Protein AF-A0A9N8W0Q8-F1 (afdb_monomer)

Solvent-accessible surface area (backbone atoms only — not comparable to full-atom values): 7657 Å² total; per-residue (Å²): 133,85,81,78,7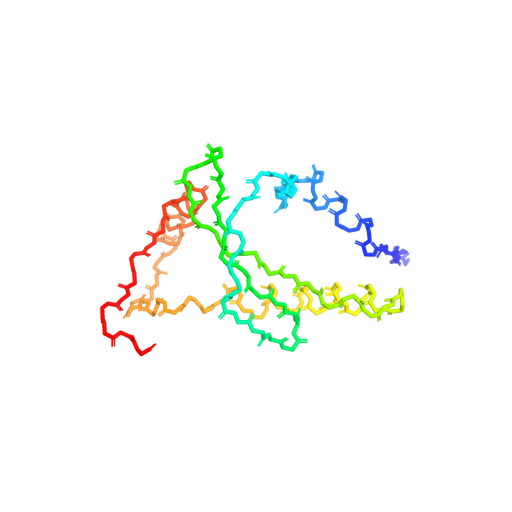3,80,71,47,69,64,56,50,51,52,49,34,39,77,69,63,77,39,88,85,71,69,71,85,56,47,42,76,76,38,83,73,48,78,51,100,65,26,40,32,23,39,25,37,30,65,94,76,76,41,80,45,78,49,72,44,68,72,88,77,60,85,85,35,54,62,52,53,48,54,49,47,51,45,47,58,72,70,51,74,80,64,65,94,65,75,69,96,58,89,73,54,73,72,54,51,54,53,50,52,54,36,46,76,72,69,49,73,83,75,80,63,85,90,65,133

Nearest PDB structures (foldseek):
  4zy6-assembly2_B  TM=6.624E-01  e=2.759E-02  Homo sapiens
  7xbr-assembly2_C  TM=6.955E-01  e=1.111E-01  Arabidopsis thaliana
  5dey-assembly2_B  TM=6.340E-01  e=5.537E-02  Homo sapiens
  5yt3-assembly1_A  TM=5.065E-01  e=1.343E-01  Homo sapiens
  3zlx-assembly1_A  TM=5.252E-01  e=1.731E-01  Homo sapiens

Secondary structure (DSSP, 8-state):
--------HHHHHHHHHHTTSS----GGGEEEEEEEEEETTEEEEEEEEGGGTEEEEEEPPP---TTSHHHHHHHHHHHHHHHTT--S---SSPPPHHHHHHHHHHHHTT--PPPPTT--

InterPro domains:
  IPR011009 Protein kinase-like domain superfamily [SSF56112] (20-82)

pLDDT: mean 70.77, std 17.09, range [38.38, 95.75]

Organism: NCBI:txid94023

Radius of gyration: 17.58 Å; Cα contacts (8 Å, |Δi|>4): 86; chains: 1; bounding box: 54×45×34 Å

Structure (mmCIF, N/CA/C/O backbone):
data_AF-A0A9N8W0Q8-F1
#
_entry.id   AF-A0A9N8W0Q8-F1
#
loop_
_atom_site.group_PDB
_atom_site.id
_atom_site.type_symbol
_atom_site.label_atom_id
_atom_site.label_alt_id
_atom_site.label_comp_id
_atom_site.label_asym_id
_atom_site.label_entity_id
_atom_site.label_seq_id
_atom_site.pdbx_PDB_ins_code
_atom_site.Cartn_x
_atom_site.Cartn_y
_atom_site.Cartn_z
_atom_site.occupancy
_atom_site.B_iso_or_equiv
_atom_site.auth_seq_id
_atom_site.auth_comp_id
_atom_site.auth_asym_id
_atom_site.auth_atom_id
_atom_site.pdbx_PDB_model_num
ATOM 1 N N . MET A 1 1 ? 33.067 11.221 -17.110 1.00 38.38 1 MET A N 1
ATOM 2 C CA . MET A 1 1 ? 31.719 10.627 -17.230 1.00 38.38 1 MET A CA 1
ATOM 3 C C . MET A 1 1 ? 31.250 10.360 -15.813 1.00 38.38 1 MET A C 1
ATOM 5 O O . MET A 1 1 ? 32.012 9.701 -15.119 1.00 38.38 1 MET A O 1
ATOM 9 N N . PRO A 1 2 ? 30.130 10.914 -15.320 1.00 53.41 2 PRO A N 1
ATOM 10 C CA . PRO A 1 2 ? 29.635 10.492 -14.021 1.00 53.41 2 PRO A CA 1
ATOM 11 C C . PRO A 1 2 ? 29.024 9.099 -14.178 1.00 53.41 2 PRO A C 1
ATOM 13 O O . PRO A 1 2 ? 28.199 8.862 -15.062 1.00 53.41 2 PRO A O 1
ATOM 16 N N . GLU A 1 3 ? 29.495 8.173 -13.354 1.00 41.62 3 GLU A N 1
ATOM 17 C CA . GLU A 1 3 ? 28.935 6.838 -13.225 1.00 41.62 3 GLU A CA 1
ATOM 18 C C . GLU A 1 3 ? 27.487 6.988 -12.763 1.00 41.62 3 GLU A C 1
ATOM 20 O O . GLU A 1 3 ? 27.211 7.471 -11.667 1.00 41.62 3 GLU A O 1
ATOM 25 N N . THR A 1 4 ? 26.539 6.659 -13.639 1.00 50.88 4 THR A N 1
ATOM 26 C CA . THR A 1 4 ? 25.132 6.590 -13.249 1.00 50.88 4 THR A CA 1
ATOM 27 C C . THR A 1 4 ? 24.976 5.288 -12.490 1.00 50.88 4 THR A C 1
ATOM 29 O O . THR A 1 4 ? 24.752 4.232 -13.082 1.00 50.88 4 THR A O 1
ATOM 32 N N . THR A 1 5 ? 25.203 5.349 -11.182 1.00 51.09 5 THR A N 1
ATOM 33 C CA . THR A 1 5 ? 24.939 4.251 -10.263 1.00 51.09 5 THR A CA 1
ATOM 34 C C . THR A 1 5 ? 23.498 3.819 -10.501 1.00 51.09 5 THR A C 1
ATOM 36 O O . THR A 1 5 ? 22.570 4.606 -10.329 1.00 51.09 5 THR A O 1
ATOM 39 N N . MET A 1 6 ? 23.311 2.589 -10.972 1.00 52.56 6 MET A N 1
ATOM 40 C CA . MET A 1 6 ? 22.007 1.941 -11.030 1.00 52.56 6 MET A CA 1
ATOM 41 C C . MET A 1 6 ? 21.540 1.759 -9.585 1.00 52.56 6 MET A C 1
ATOM 43 O O . MET A 1 6 ? 21.794 0.723 -8.977 1.00 52.56 6 MET A O 1
ATOM 47 N N . ILE A 1 7 ? 20.946 2.800 -9.002 1.00 64.00 7 ILE A N 1
ATOM 48 C CA . ILE A 1 7 ? 20.345 2.735 -7.673 1.00 64.00 7 ILE A CA 1
ATOM 49 C C . ILE A 1 7 ? 19.227 1.701 -7.792 1.00 64.00 7 ILE A C 1
ATOM 51 O O . ILE A 1 7 ? 18.299 1.866 -8.587 1.00 64.00 7 ILE A O 1
ATOM 55 N N . SER A 1 8 ? 19.364 0.581 -7.084 1.00 72.62 8 SER A N 1
ATOM 56 C CA . SER A 1 8 ? 18.304 -0.419 -7.034 1.00 72.62 8 SER A CA 1
ATOM 57 C C . SER A 1 8 ? 17.056 0.212 -6.417 1.00 72.62 8 SER A C 1
ATOM 59 O O . SER A 1 8 ? 17.148 1.123 -5.594 1.00 72.62 8 SER A O 1
ATOM 61 N N . ALA A 1 9 ? 15.883 -0.280 -6.809 1.00 70.00 9 ALA A N 1
ATOM 62 C CA . ALA A 1 9 ? 14.599 0.180 -6.288 1.00 70.00 9 ALA A CA 1
ATOM 63 C C . ALA A 1 9 ? 14.582 0.265 -4.749 1.00 70.00 9 ALA A C 1
ATOM 65 O O . ALA A 1 9 ? 14.150 1.264 -4.177 1.00 70.00 9 ALA A O 1
ATOM 66 N N . SER A 1 10 ? 15.145 -0.756 -4.099 1.00 72.69 10 SER A N 1
ATOM 67 C CA . SER A 1 10 ? 15.297 -0.842 -2.648 1.00 72.69 10 SER A CA 1
ATOM 68 C C . SER A 1 10 ? 16.179 0.272 -2.084 1.00 72.69 10 SER A C 1
ATOM 70 O O . SER A 1 10 ? 15.772 0.933 -1.140 1.00 72.69 10 SER A O 1
ATOM 72 N N . HIS A 1 11 ? 17.330 0.557 -2.703 1.00 80.94 11 HIS A N 1
ATOM 73 C CA . HIS A 1 11 ? 18.237 1.612 -2.240 1.00 80.94 11 HIS A CA 1
ATOM 74 C C . HIS A 1 11 ? 17.596 3.000 -2.374 1.00 80.94 11 HIS A C 1
ATOM 76 O O . HIS A 1 11 ? 17.755 3.848 -1.501 1.00 80.94 11 HIS A O 1
ATOM 82 N N . TRP A 1 12 ? 16.845 3.248 -3.453 1.00 82.81 12 TRP A N 1
ATOM 83 C CA . TRP A 1 12 ? 16.113 4.509 -3.596 1.00 82.81 12 TRP A CA 1
ATOM 84 C C . TRP A 1 12 ? 15.054 4.667 -2.501 1.00 82.81 12 TRP A C 1
ATOM 86 O O . TRP A 1 12 ? 14.947 5.745 -1.920 1.00 82.81 12 TRP A O 1
ATOM 96 N N . LEU A 1 13 ? 14.299 3.602 -2.207 1.00 80.88 13 LEU A N 1
ATOM 97 C CA . LEU A 1 13 ? 13.256 3.623 -1.184 1.00 80.88 13 LEU A CA 1
ATOM 98 C C . LEU A 1 13 ? 13.845 3.813 0.220 1.00 80.88 13 LEU A C 1
ATOM 100 O O . LEU A 1 13 ? 13.357 4.658 0.963 1.00 80.88 13 LEU A O 1
ATOM 104 N N . GLU A 1 14 ? 14.910 3.080 0.551 1.00 85.44 14 GLU A N 1
ATOM 105 C CA . GLU A 1 14 ? 15.674 3.242 1.795 1.00 85.44 14 GLU A CA 1
ATOM 106 C C . GLU A 1 14 ? 16.158 4.684 1.942 1.00 85.44 14 GLU A C 1
ATOM 108 O O . GLU A 1 14 ? 15.857 5.335 2.936 1.00 85.44 14 GLU A O 1
ATOM 113 N N . ASN A 1 15 ? 16.791 5.239 0.905 1.00 87.25 15 ASN A N 1
ATOM 114 C CA . ASN A 1 15 ? 17.243 6.625 0.931 1.00 87.25 15 ASN A CA 1
ATOM 115 C C . ASN A 1 15 ? 16.074 7.620 1.052 1.00 87.25 15 ASN A C 1
ATOM 117 O O . ASN A 1 15 ? 16.202 8.632 1.727 1.00 87.25 15 ASN A O 1
ATOM 121 N N . ALA A 1 16 ? 14.926 7.369 0.422 1.00 85.25 16 ALA A N 1
ATOM 122 C CA . ALA A 1 16 ? 13.757 8.238 0.555 1.00 85.25 16 ALA A CA 1
ATOM 123 C C . ALA A 1 16 ? 13.163 8.217 1.976 1.00 85.25 16 ALA A C 1
ATOM 125 O O . ALA A 1 16 ? 12.646 9.241 2.427 1.00 85.25 16 ALA A O 1
ATOM 126 N N . ILE A 1 17 ? 13.250 7.083 2.676 1.00 87.44 17 ILE A N 1
ATOM 127 C CA . ILE A 1 17 ? 12.868 6.960 4.089 1.00 87.44 17 ILE A CA 1
ATOM 128 C C . ILE A 1 17 ? 13.906 7.657 4.979 1.00 87.44 17 ILE A C 1
ATOM 130 O O . ILE A 1 17 ? 13.528 8.477 5.812 1.00 87.44 17 ILE A O 1
ATOM 134 N N . ASP A 1 18 ? 15.198 7.400 4.763 1.00 91.69 18 ASP A N 1
ATOM 135 C CA . ASP A 1 18 ? 16.302 7.985 5.539 1.00 91.69 18 ASP A CA 1
ATOM 136 C C . ASP A 1 18 ? 16.373 9.511 5.410 1.00 91.69 18 ASP A C 1
ATOM 138 O O . ASP A 1 18 ? 16.717 10.207 6.362 1.00 91.69 18 ASP A O 1
ATOM 142 N N . GLN A 1 19 ? 16.039 10.046 4.233 1.00 92.00 19 GLN A N 1
ATOM 143 C CA . GLN A 1 19 ? 15.946 11.488 3.987 1.00 92.00 19 GLN A CA 1
ATOM 144 C C . GLN A 1 19 ? 14.590 12.086 4.411 1.00 92.00 19 GLN A C 1
ATOM 146 O O . GLN A 1 19 ? 14.316 13.245 4.105 1.00 92.00 19 GLN A O 1
ATOM 151 N N . GLU A 1 20 ? 13.729 11.307 5.077 1.00 87.81 20 GLU A N 1
ATOM 152 C CA . GLU A 1 20 ? 12.406 11.712 5.577 1.00 87.81 20 GLU A CA 1
ATOM 153 C C . GLU A 1 20 ? 11.433 12.214 4.490 1.00 87.81 20 GLU A C 1
ATOM 155 O O . GLU A 1 20 ? 10.415 12.848 4.779 1.00 87.81 20 GLU A O 1
ATOM 160 N N . TYR A 1 21 ? 11.695 11.899 3.218 1.00 85.88 21 TYR A N 1
ATOM 161 C CA . TYR A 1 21 ? 10.759 12.177 2.125 1.00 85.88 21 TYR A CA 1
ATOM 162 C C . TYR A 1 21 ? 9.544 11.245 2.169 1.00 85.88 21 TYR A C 1
ATOM 164 O O . TYR A 1 21 ? 8.456 11.621 1.725 1.00 85.88 21 TYR A O 1
ATOM 172 N N . LEU A 1 22 ? 9.716 10.035 2.710 1.00 84.12 22 LEU A N 1
ATOM 173 C CA . LEU A 1 22 ? 8.654 9.060 2.934 1.00 84.12 22 LEU A CA 1
ATOM 174 C C . LEU A 1 22 ? 8.621 8.638 4.400 1.00 84.12 22 LEU A C 1
ATOM 176 O O . LEU A 1 22 ? 9.594 8.126 4.944 1.00 84.12 22 LEU A O 1
ATOM 180 N N . ASN A 1 23 ? 7.456 8.790 5.027 1.00 88.12 23 ASN A N 1
ATOM 181 C CA . ASN A 1 23 ? 7.242 8.287 6.376 1.00 88.12 23 ASN A CA 1
ATOM 182 C C . ASN A 1 23 ? 6.956 6.785 6.334 1.00 88.12 23 ASN A C 1
ATOM 184 O O . ASN A 1 23 ? 5.961 6.353 5.746 1.00 88.12 23 ASN A O 1
ATOM 188 N N . PHE A 1 24 ? 7.795 6.002 7.006 1.00 86.88 24 PHE A N 1
ATOM 189 C CA . PHE A 1 24 ? 7.552 4.580 7.204 1.00 86.88 24 PHE A CA 1
ATOM 190 C C . PHE A 1 24 ? 6.650 4.342 8.422 1.00 86.88 24 PHE A C 1
ATOM 192 O O . PHE A 1 24 ? 6.876 4.863 9.520 1.00 86.88 24 PHE A O 1
ATOM 199 N N . HIS A 1 25 ? 5.612 3.531 8.233 1.00 89.06 25 HIS A N 1
ATOM 200 C CA . HIS A 1 25 ? 4.697 3.123 9.289 1.00 89.06 25 HIS A CA 1
ATOM 201 C C . HIS A 1 25 ? 4.454 1.622 9.206 1.00 89.06 25 HIS A C 1
ATOM 203 O O . HIS A 1 25 ? 4.050 1.115 8.162 1.00 89.06 25 HIS A O 1
ATOM 209 N N . ASP A 1 26 ? 4.666 0.937 10.328 1.00 90.25 26 ASP A N 1
ATOM 210 C CA . ASP A 1 26 ? 4.349 -0.479 10.467 1.00 90.25 26 ASP A CA 1
ATOM 211 C C . ASP A 1 26 ? 2.872 -0.742 10.160 1.00 90.25 26 ASP A C 1
ATOM 213 O O . ASP A 1 26 ? 1.982 0.022 10.547 1.00 90.25 26 ASP A O 1
ATOM 217 N N . PHE A 1 27 ? 2.617 -1.833 9.441 1.00 90.06 27 PHE A N 1
ATOM 218 C CA . PHE A 1 27 ? 1.279 -2.168 8.962 1.00 90.06 27 PHE A CA 1
ATOM 219 C C . PHE A 1 27 ? 0.302 -2.528 10.096 1.00 90.06 27 PHE A C 1
ATOM 221 O O . PHE A 1 27 ? -0.906 -2.359 9.956 1.00 90.06 27 PHE A O 1
ATOM 228 N N . ASP A 1 28 ? 0.814 -2.983 11.239 1.00 91.31 28 ASP A N 1
ATOM 229 C CA . ASP A 1 28 ? 0.035 -3.300 12.443 1.00 91.31 28 ASP A CA 1
ATOM 230 C C . ASP A 1 28 ? -0.635 -2.068 13.086 1.00 91.31 28 ASP A C 1
ATOM 232 O O . ASP A 1 28 ? -1.593 -2.207 13.848 1.00 91.31 28 ASP A O 1
ATOM 236 N N . LYS A 1 29 ? -0.208 -0.853 12.716 1.00 91.88 29 LYS A N 1
ATOM 237 C CA . LYS A 1 29 ? -0.839 0.428 13.090 1.00 91.88 29 LYS A CA 1
ATOM 238 C C . LYS A 1 29 ? -2.129 0.713 12.322 1.00 91.88 29 LYS A C 1
ATOM 240 O O . LYS A 1 29 ? -2.662 1.821 12.411 1.00 91.88 29 LYS A O 1
ATOM 245 N N . PHE A 1 30 ? -2.616 -0.243 11.537 1.00 94.00 30 PHE A N 1
ATOM 246 C CA . PHE A 1 30 ? -3.860 -0.126 10.798 1.00 94.00 30 PHE A CA 1
ATOM 247 C C . PHE A 1 30 ? -4.795 -1.290 11.134 1.00 94.00 30 PHE A C 1
ATOM 249 O O . PHE A 1 30 ? -4.383 -2.444 11.196 1.00 94.00 30 PHE A O 1
ATOM 256 N N . SER A 1 31 ? -6.072 -0.991 11.362 1.00 94.44 31 SER A N 1
ATOM 257 C CA . SER A 1 31 ? -7.119 -1.993 11.610 1.00 94.44 31 SER A CA 1
ATOM 258 C C . SER A 1 31 ? -8.347 -1.719 10.764 1.00 94.44 31 SER A C 1
ATOM 260 O O . SER A 1 31 ? -8.417 -0.727 10.038 1.00 94.44 31 SER A O 1
ATOM 262 N N . ASP A 1 32 ? -9.327 -2.612 10.873 1.00 95.00 32 ASP A N 1
ATOM 263 C CA . ASP A 1 32 ? -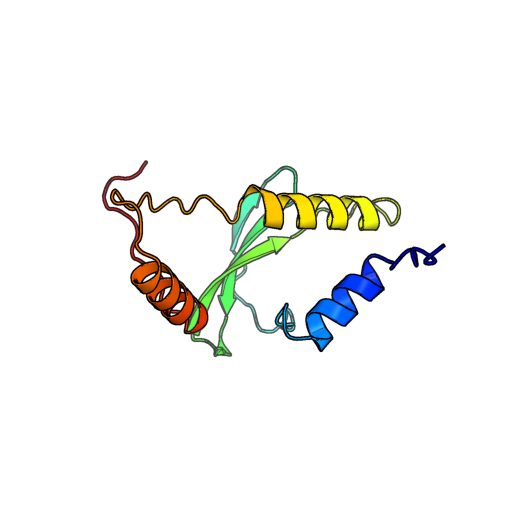10.614 -2.511 10.191 1.00 95.00 32 ASP A CA 1
ATOM 264 C C . ASP A 1 32 ? -10.446 -2.309 8.685 1.00 95.00 32 ASP A C 1
ATOM 266 O O . ASP A 1 32 ? -11.044 -1.409 8.092 1.00 95.00 32 ASP A O 1
ATOM 270 N N . LEU A 1 33 ? -9.588 -3.137 8.080 1.00 94.50 33 LEU A N 1
ATOM 271 C CA . LEU A 1 33 ? -9.363 -3.127 6.644 1.00 94.50 33 LEU A CA 1
ATOM 272 C C . LEU A 1 33 ? -10.642 -3.560 5.928 1.00 94.50 33 LEU A C 1
ATOM 274 O O . LEU A 1 33 ? -11.033 -4.726 5.964 1.00 94.50 33 LEU A O 1
ATOM 278 N N . VAL A 1 34 ? -11.277 -2.609 5.253 1.00 95.31 34 VAL A N 1
ATOM 279 C CA . VAL A 1 34 ? -12.466 -2.827 4.430 1.00 95.31 34 VAL A CA 1
ATOM 280 C C . VAL A 1 34 ? -12.091 -2.562 2.975 1.00 95.31 34 VAL A C 1
ATOM 282 O O . VAL A 1 34 ? -11.641 -1.454 2.682 1.00 95.31 34 VAL A O 1
ATOM 285 N N . PRO A 1 35 ? -12.254 -3.521 2.048 1.00 92.56 35 PRO A N 1
ATOM 286 C CA . PRO A 1 35 ? -11.986 -3.280 0.634 1.00 92.56 35 PRO A CA 1
ATOM 287 C C . PRO A 1 35 ? -12.931 -2.199 0.090 1.00 92.56 35 PRO A C 1
ATOM 289 O O . PRO A 1 35 ? -14.132 -2.220 0.349 1.00 92.56 35 PRO A O 1
ATOM 292 N N . VAL A 1 36 ? -12.373 -1.245 -0.651 1.00 93.31 36 VAL A N 1
ATOM 293 C CA . VAL A 1 36 ? -13.093 -0.102 -1.244 1.00 93.31 36 VAL A CA 1
ATOM 294 C C . VAL A 1 36 ? -13.114 -0.201 -2.763 1.00 93.31 36 VAL A C 1
ATOM 296 O O . VAL A 1 36 ? -14.078 0.222 -3.394 1.00 93.31 36 VAL A O 1
ATOM 299 N N . GLY A 1 37 ? -12.070 -0.770 -3.362 1.00 87.56 37 GLY A N 1
ATOM 300 C CA . GLY A 1 37 ? -12.022 -0.968 -4.801 1.00 87.56 37 GLY A CA 1
ATOM 301 C C . GLY A 1 37 ? -10.784 -1.723 -5.247 1.00 87.56 37 GLY A C 1
ATOM 302 O O . GLY A 1 37 ? -9.760 -1.724 -4.566 1.00 87.56 37 GLY A O 1
ATOM 303 N N . ASP A 1 38 ? -10.894 -2.325 -6.422 1.00 85.56 38 ASP A N 1
ATOM 304 C CA . ASP A 1 38 ? -9.812 -3.035 -7.084 1.00 85.56 38 ASP A CA 1
ATOM 305 C C . ASP A 1 38 ? -9.411 -2.254 -8.337 1.00 85.56 38 ASP A C 1
ATOM 307 O O . ASP A 1 38 ? -10.253 -1.902 -9.167 1.00 85.56 38 ASP A O 1
ATOM 311 N N . GLY A 1 39 ? -8.124 -1.943 -8.459 1.00 74.94 39 GLY A N 1
ATOM 312 C CA . GLY A 1 39 ? -7.553 -1.280 -9.621 1.00 74.94 39 GLY A CA 1
ATOM 313 C C . GLY A 1 39 ? -6.542 -2.167 -10.351 1.00 74.94 39 GLY A C 1
ATOM 314 O O . GLY A 1 39 ? -6.103 -3.185 -9.816 1.00 74.94 39 GLY A O 1
ATOM 315 N N . PRO A 1 40 ? -6.089 -1.743 -11.545 1.00 71.94 40 PRO A N 1
ATOM 316 C CA . PRO A 1 40 ? -5.023 -2.431 -12.283 1.00 71.94 40 PRO A CA 1
ATOM 317 C C . PRO A 1 40 ? -3.724 -2.553 -11.476 1.00 71.94 40 PRO A C 1
ATOM 319 O O . PRO A 1 40 ? -2.931 -3.457 -11.701 1.00 71.94 40 PRO A O 1
ATOM 322 N N . LEU A 1 41 ? -3.535 -1.628 -10.531 1.00 72.12 41 LEU A N 1
ATOM 323 C CA . LEU A 1 41 ? -2.360 -1.498 -9.675 1.00 72.12 41 LEU A CA 1
ATOM 324 C C . LEU A 1 41 ? -2.521 -2.140 -8.299 1.00 72.12 41 LEU A C 1
ATOM 326 O O . LEU A 1 41 ? -1.683 -1.938 -7.429 1.00 72.12 41 LEU A O 1
ATOM 330 N N . GLY A 1 42 ? -3.603 -2.886 -8.102 1.00 82.19 42 GLY A N 1
ATOM 331 C CA . GLY A 1 42 ? -3.927 -3.553 -6.853 1.00 82.19 42 GLY A CA 1
ATOM 332 C C . GLY A 1 42 ? -5.089 -2.927 -6.108 1.00 82.19 42 GLY A C 1
ATOM 333 O O . GLY A 1 42 ? -5.903 -2.189 -6.671 1.00 82.19 42 GLY A O 1
ATOM 334 N N . LYS A 1 43 ? -5.233 -3.333 -4.851 1.00 88.06 43 LYS A N 1
ATOM 335 C CA . LYS A 1 43 ? -6.472 -3.183 -4.091 1.00 88.06 43 LYS A CA 1
ATOM 336 C C . LYS A 1 43 ? -6.385 -1.988 -3.166 1.00 88.06 43 LYS A C 1
ATOM 338 O O . LYS A 1 43 ? -5.336 -1.715 -2.595 1.00 88.06 43 LYS A O 1
ATOM 343 N N . VAL A 1 44 ? -7.492 -1.286 -2.988 1.00 90.50 44 VAL A N 1
ATOM 344 C CA . VAL A 1 44 ? -7.601 -0.174 -2.047 1.00 90.50 44 VAL A CA 1
ATOM 345 C C . VAL A 1 44 ? -8.490 -0.599 -0.892 1.00 90.50 44 VAL A C 1
ATOM 347 O O . VAL A 1 44 ? -9.621 -1.039 -1.095 1.00 90.50 44 VAL A O 1
ATOM 350 N N . TYR A 1 45 ? -7.990 -0.420 0.323 1.00 93.69 45 TYR A N 1
ATOM 351 C CA . TYR A 1 45 ? -8.686 -0.690 1.570 1.00 93.69 45 TYR A CA 1
ATOM 352 C C . TYR A 1 45 ? -8.868 0.606 2.348 1.00 93.69 45 TYR A C 1
ATOM 354 O O . TYR A 1 45 ? -7.946 1.405 2.473 1.00 93.69 45 TYR A O 1
ATOM 362 N N . ARG A 1 46 ? -10.040 0.807 2.932 1.00 94.75 46 ARG A N 1
ATOM 363 C CA . ARG A 1 46 ? -10.237 1.758 4.022 1.00 94.75 46 ARG A CA 1
ATOM 364 C C . ARG A 1 46 ? -9.706 1.107 5.293 1.00 94.75 46 ARG A C 1
ATOM 366 O O . ARG A 1 46 ? -10.068 -0.031 5.560 1.00 94.75 46 ARG A O 1
ATOM 373 N N . ALA A 1 47 ? -8.924 1.827 6.085 1.00 95.75 47 ALA A N 1
ATOM 374 C CA . ALA A 1 47 ? -8.442 1.356 7.379 1.00 95.75 47 ALA A CA 1
ATOM 375 C C . ALA A 1 47 ? -8.520 2.460 8.438 1.00 95.75 47 ALA A C 1
ATOM 377 O O . ALA A 1 47 ? -8.505 3.651 8.117 1.00 95.75 47 ALA A O 1
ATOM 378 N N . GLN A 1 48 ? -8.599 2.067 9.704 1.00 95.31 48 GLN A N 1
ATOM 379 C CA . GLN A 1 48 ? -8.404 2.967 10.835 1.00 95.31 48 GLN A CA 1
ATOM 380 C C . 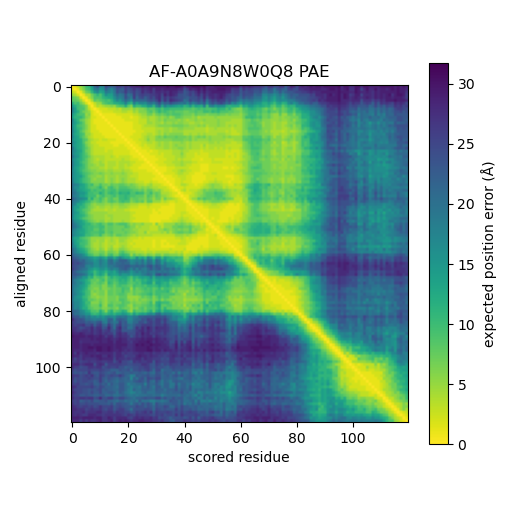GLN A 1 48 ? -6.928 3.007 11.214 1.00 95.31 48 GLN A C 1
ATOM 382 O O . GLN A 1 48 ? -6.329 1.964 11.458 1.00 95.31 48 GLN A O 1
ATOM 387 N N . TRP A 1 49 ? -6.359 4.205 11.307 1.00 93.69 49 TRP A N 1
ATOM 388 C CA . TRP A 1 49 ? -5.043 4.440 11.887 1.00 93.69 49 TRP A CA 1
ATOM 389 C C . TRP A 1 49 ? -5.213 4.836 13.352 1.00 93.69 49 TRP A C 1
ATOM 391 O O . TRP A 1 49 ? -5.491 5.997 13.666 1.00 93.69 49 TRP A O 1
ATOM 401 N N . GLN A 1 50 ? -5.085 3.870 14.262 1.00 83.69 50 GLN A N 1
ATOM 402 C CA . GLN A 1 50 ? -5.602 4.023 15.629 1.00 83.69 50 GLN A CA 1
ATOM 403 C C . GLN A 1 50 ? -4.832 5.079 16.419 1.00 83.69 50 GLN A C 1
ATOM 405 O O . GLN A 1 50 ? -5.441 5.888 17.110 1.00 83.69 50 GLN A O 1
ATOM 410 N N . ILE A 1 51 ? -3.504 5.128 16.260 1.00 82.94 51 ILE A N 1
ATOM 411 C CA . ILE A 1 51 ? -2.648 6.099 16.964 1.00 82.94 51 ILE A CA 1
ATOM 412 C C . ILE A 1 51 ? -3.008 7.540 16.584 1.00 82.94 51 ILE A C 1
ATOM 414 O O . ILE A 1 51 ? -2.931 8.439 17.416 1.00 82.94 51 ILE A O 1
ATOM 418 N N . ARG A 1 52 ? -3.409 7.768 15.330 1.00 81.81 52 ARG A N 1
ATOM 419 C CA . ARG A 1 52 ? -3.762 9.102 14.834 1.00 81.81 52 ARG A CA 1
ATOM 420 C C . ARG A 1 52 ? -5.264 9.385 14.844 1.00 81.81 52 ARG A C 1
ATOM 422 O O . ARG A 1 52 ? -5.663 10.477 14.454 1.00 81.81 52 ARG A O 1
ATOM 429 N N . GLY A 1 53 ? -6.087 8.421 15.262 1.00 87.38 53 GLY A N 1
ATOM 430 C CA . GLY A 1 53 ? -7.544 8.557 15.309 1.00 87.38 53 GLY A CA 1
ATOM 431 C C . GLY A 1 53 ? -8.176 8.914 13.961 1.00 87.38 53 GLY A C 1
ATOM 432 O O . GLY A 1 53 ? -9.197 9.595 13.932 1.00 87.38 53 GLY A O 1
ATOM 433 N N . MET A 1 54 ? -7.566 8.504 12.844 1.00 88.44 54 MET A N 1
ATOM 434 C CA . MET A 1 54 ? -8.007 8.895 11.501 1.00 88.44 54 MET A CA 1
ATOM 435 C C . MET A 1 54 ? -8.262 7.694 10.599 1.00 88.44 54 MET A C 1
ATOM 437 O O . MET A 1 54 ? -7.694 6.619 10.775 1.00 88.44 54 MET A O 1
ATOM 441 N N . VAL A 1 55 ? -9.117 7.901 9.601 1.00 91.94 55 VAL A N 1
ATOM 442 C CA . VAL A 1 55 ? -9.399 6.914 8.559 1.00 91.94 55 VAL A CA 1
ATOM 443 C C . VAL A 1 55 ? -8.494 7.184 7.365 1.00 91.94 55 VAL A C 1
ATOM 445 O O . VAL A 1 55 ? -8.424 8.311 6.876 1.00 91.94 55 VAL A O 1
ATOM 448 N N . VAL A 1 56 ? -7.828 6.142 6.881 1.00 92.81 56 VAL A N 1
ATOM 449 C CA . VAL A 1 56 ? -6.893 6.200 5.754 1.00 92.81 56 VAL A CA 1
ATOM 450 C C . VAL A 1 56 ? -7.310 5.240 4.644 1.00 92.81 56 VAL A C 1
ATOM 452 O O . VAL A 1 56 ? -8.082 4.305 4.866 1.00 92.81 56 VAL A O 1
ATOM 455 N N . ALA A 1 57 ? -6.788 5.475 3.441 1.00 93.75 57 ALA A N 1
ATOM 456 C CA . ALA A 1 57 ? -6.864 4.536 2.330 1.00 93.75 57 ALA A CA 1
ATOM 457 C C . ALA A 1 57 ? -5.499 3.853 2.161 1.00 93.75 57 ALA A C 1
ATOM 459 O O . ALA A 1 57 ? -4.505 4.522 1.889 1.00 93.75 57 ALA A O 1
ATOM 460 N N . LEU A 1 58 ? -5.455 2.533 2.327 1.00 91.56 58 LEU A N 1
ATOM 461 C CA . LEU A 1 58 ? -4.289 1.691 2.089 1.00 91.56 58 LEU A CA 1
ATOM 462 C C . LEU A 1 58 ? -4.400 1.082 0.694 1.00 91.56 58 LEU A C 1
ATOM 464 O O . LEU A 1 58 ? -5.317 0.306 0.433 1.00 91.56 58 LEU A O 1
ATOM 468 N N . LYS A 1 59 ? -3.477 1.421 -0.204 1.00 87.62 59 LYS A N 1
ATOM 469 C CA . LYS A 1 59 ? -3.381 0.799 -1.527 1.00 87.62 59 LYS A CA 1
ATOM 470 C C . LYS A 1 59 ? -2.307 -0.285 -1.492 1.00 87.62 59 LYS A C 1
ATOM 472 O O . LYS A 1 59 ? -1.163 0.004 -1.158 1.00 87.62 59 LYS A O 1
ATOM 477 N N . SER A 1 60 ? -2.680 -1.516 -1.819 1.00 84.44 60 SER A N 1
ATOM 478 C CA . SER A 1 60 ? -1.752 -2.624 -2.024 1.00 84.44 60 SER A CA 1
ATOM 479 C C . SER A 1 60 ? -1.376 -2.727 -3.497 1.00 84.44 60 SER A C 1
ATOM 481 O O . SER A 1 60 ? -2.188 -2.409 -4.364 1.00 84.44 60 SER A O 1
ATOM 483 N N . TRP A 1 61 ? -0.181 -3.242 -3.766 1.00 75.19 61 TRP A N 1
ATOM 484 C CA . TRP A 1 61 ? 0.273 -3.603 -5.109 1.00 75.19 61 TRP A CA 1
ATOM 485 C C . TRP A 1 61 ? 0.074 -5.106 -5.324 1.00 75.19 61 TRP A C 1
ATOM 487 O O . TRP A 1 61 ? 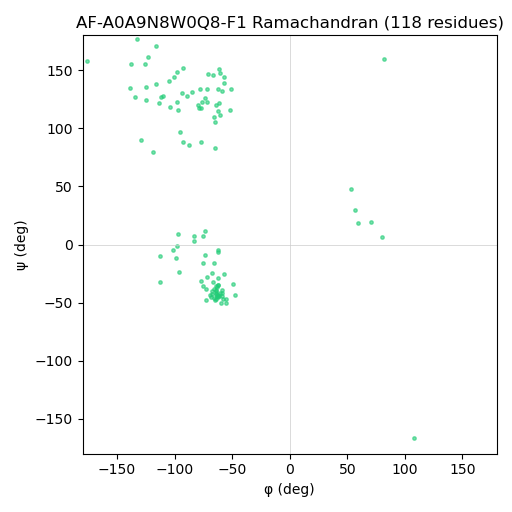0.084 -5.871 -4.358 1.00 75.19 61 TRP A O 1
ATOM 497 N N . ILE A 1 62 ? -0.197 -5.526 -6.562 1.00 65.31 62 ILE A N 1
ATOM 498 C CA . ILE A 1 62 ? -0.338 -6.952 -6.897 1.00 65.31 62 ILE A CA 1
ATOM 499 C C . ILE A 1 62 ? 1.067 -7.547 -6.963 1.00 65.31 62 ILE A C 1
ATOM 501 O O . ILE A 1 62 ? 1.877 -7.119 -7.781 1.00 65.31 62 ILE A O 1
ATOM 505 N N . ASP A 1 63 ? 1.338 -8.505 -6.083 1.00 58.59 63 ASP A N 1
ATOM 506 C CA . ASP A 1 63 ? 2.615 -9.205 -6.006 1.00 58.59 63 ASP A CA 1
ATOM 507 C C . ASP A 1 63 ? 2.546 -10.473 -6.863 1.00 58.59 63 ASP A C 1
ATOM 509 O O . ASP A 1 63 ? 2.131 -11.542 -6.416 1.00 58.59 63 ASP A O 1
ATOM 513 N N . GLU A 1 64 ? 2.885 -10.332 -8.141 1.00 53.22 64 GLU A N 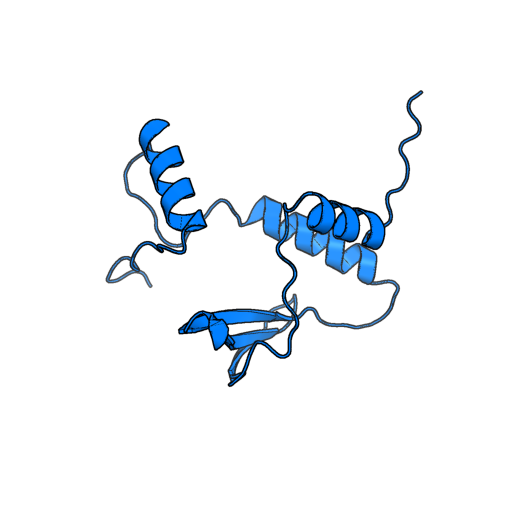1
ATOM 514 C CA . GLU A 1 64 ? 3.113 -11.465 -9.031 1.00 53.22 64 GLU A CA 1
ATOM 515 C C . GLU A 1 64 ? 4.567 -11.394 -9.514 1.00 53.22 64 GLU A C 1
ATOM 517 O O . GLU A 1 64 ? 4.838 -10.932 -10.612 1.00 53.22 64 GLU A O 1
ATOM 522 N N . THR A 1 65 ? 5.478 -11.854 -8.646 1.00 52.78 65 THR A N 1
ATOM 523 C CA . THR A 1 65 ? 6.907 -12.181 -8.857 1.00 52.78 65 THR A CA 1
ATOM 524 C C . THR A 1 65 ? 7.971 -11.060 -8.831 1.00 52.78 65 THR A C 1
ATOM 526 O O . THR A 1 65 ? 7.722 -9.867 -8.944 1.00 52.78 65 THR A O 1
ATOM 529 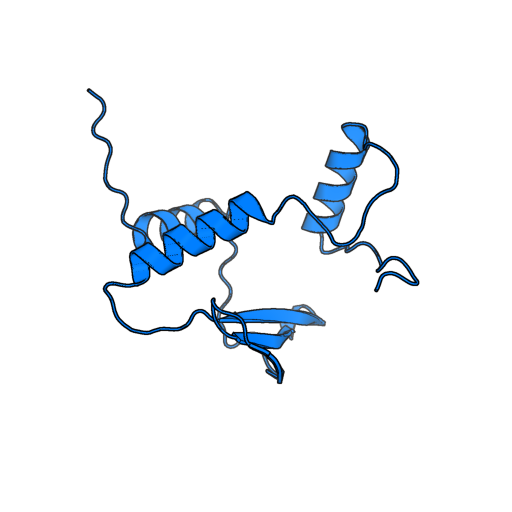N N . SER A 1 66 ? 9.231 -11.468 -8.610 1.00 54.41 66 SER A N 1
ATOM 530 C CA . SER A 1 66 ? 10.406 -10.600 -8.401 1.00 54.41 66 SER A CA 1
ATOM 531 C C . SER A 1 66 ? 10.926 -9.890 -9.658 1.00 54.41 66 SER A C 1
ATOM 533 O O . SER A 1 66 ? 11.785 -9.013 -9.567 1.00 54.41 66 SER A O 1
ATOM 535 N N . LYS A 1 67 ? 10.425 -10.236 -10.852 1.00 54.00 67 LYS A N 1
ATOM 536 C CA . LYS A 1 67 ? 10.700 -9.473 -12.083 1.00 54.00 67 LYS A CA 1
ATOM 537 C C . LYS A 1 67 ? 9.901 -8.172 -12.120 1.00 54.00 67 LYS A C 1
ATOM 539 O O . LYS A 1 67 ? 10.228 -7.266 -12.889 1.00 54.00 67 LYS A O 1
ATOM 544 N N . GLU A 1 68 ? 8.886 -8.073 -11.276 1.00 59.81 68 GLU A N 1
ATOM 545 C CA . GLU A 1 68 ? 7.895 -7.023 -11.270 1.00 59.81 68 GLU A CA 1
ATOM 546 C C . GLU A 1 68 ? 8.206 -5.942 -10.228 1.00 59.81 68 GLU A C 1
ATOM 548 O O . GLU A 1 68 ? 7.660 -4.858 -10.358 1.00 59.81 68 GLU A O 1
ATOM 553 N N . GLU A 1 69 ? 9.150 -6.128 -9.294 1.00 63.19 69 GLU A N 1
ATOM 554 C CA . GLU A 1 69 ? 9.541 -5.090 -8.312 1.00 63.19 69 GLU A CA 1
ATOM 555 C C . GLU A 1 69 ? 9.966 -3.776 -8.980 1.00 63.19 69 GLU A C 1
ATOM 557 O O . GLU A 1 69 ? 9.501 -2.694 -8.617 1.00 63.19 69 GLU A O 1
ATOM 562 N N . LYS A 1 70 ? 10.816 -3.863 -10.012 1.00 66.94 70 LYS A N 1
ATOM 563 C CA . LYS A 1 70 ? 11.234 -2.684 -10.781 1.00 66.94 70 LYS A CA 1
ATOM 564 C C . LYS A 1 70 ? 10.049 -2.043 -11.502 1.00 66.94 70 LYS A C 1
ATOM 566 O O . LYS A 1 70 ? 9.948 -0.824 -11.537 1.00 66.94 70 LYS A O 1
ATOM 571 N N . ARG A 1 71 ? 9.144 -2.858 -12.050 1.00 68.38 71 ARG A N 1
ATOM 572 C CA . ARG A 1 71 ? 7.941 -2.382 -12.741 1.00 68.38 71 ARG A CA 1
ATOM 573 C C . ARG A 1 71 ? 6.973 -1.705 -11.770 1.00 68.38 71 ARG A C 1
ATOM 575 O O . ARG A 1 71 ? 6.457 -0.646 -12.097 1.00 68.38 71 ARG A O 1
ATOM 582 N N . ILE A 1 72 ? 6.768 -2.283 -10.590 1.00 71.50 72 ILE A N 1
ATOM 583 C CA . ILE A 1 72 ? 5.941 -1.735 -9.513 1.00 71.50 72 ILE A CA 1
ATOM 584 C C . ILE A 1 72 ? 6.518 -0.397 -9.058 1.00 71.50 72 ILE A C 1
ATOM 586 O O . ILE A 1 72 ? 5.763 0.561 -8.925 1.00 71.50 72 ILE A O 1
ATOM 590 N N . LEU A 1 73 ? 7.840 -0.289 -8.881 1.00 72.44 73 LEU A N 1
ATOM 591 C CA . LEU A 1 73 ? 8.455 0.982 -8.506 1.00 72.44 73 LEU A CA 1
ATOM 592 C C . LEU A 1 73 ? 8.374 2.021 -9.632 1.00 72.44 73 LEU A C 1
ATOM 594 O O . LEU A 1 73 ? 8.004 3.160 -9.367 1.00 72.44 73 LEU A O 1
ATOM 598 N N . ASP A 1 74 ? 8.681 1.650 -10.877 1.00 73.50 74 ASP A N 1
ATOM 599 C CA . ASP A 1 74 ? 8.571 2.559 -12.025 1.00 73.50 74 ASP A CA 1
ATOM 600 C C . ASP A 1 74 ? 7.126 3.068 -12.179 1.00 73.50 74 ASP A C 1
ATOM 602 O O . ASP A 1 74 ? 6.895 4.249 -12.446 1.00 73.50 74 ASP A O 1
ATOM 606 N N . GLU A 1 75 ? 6.136 2.203 -11.953 1.00 74.25 75 GLU A N 1
ATOM 607 C CA . GLU A 1 75 ? 4.721 2.556 -12.028 1.00 74.25 75 GLU A CA 1
ATOM 608 C C . GLU A 1 75 ? 4.249 3.366 -10.811 1.00 74.25 75 GLU A C 1
ATOM 610 O O . GLU A 1 75 ? 3.480 4.311 -10.987 1.00 74.25 75 GLU A O 1
ATOM 615 N N . PHE A 1 76 ? 4.770 3.091 -9.610 1.00 75.88 76 PHE A N 1
ATOM 616 C CA . PHE A 1 76 ? 4.593 3.930 -8.419 1.00 75.88 76 PHE A CA 1
ATOM 617 C C . PHE A 1 76 ? 5.140 5.336 -8.656 1.00 75.88 76 PHE A C 1
ATOM 619 O O . PHE A 1 76 ? 4.430 6.320 -8.455 1.00 75.88 76 PHE A O 1
ATOM 626 N N . MET A 1 77 ? 6.376 5.440 -9.141 1.00 75.62 77 MET A N 1
ATOM 627 C CA . MET A 1 77 ? 7.014 6.714 -9.460 1.00 75.62 77 MET A CA 1
ATOM 628 C C . MET A 1 77 ? 6.230 7.456 -10.537 1.00 75.62 77 MET A C 1
ATOM 630 O O . MET A 1 77 ? 6.002 8.659 -10.414 1.00 75.62 77 MET A O 1
ATOM 634 N N . ASN A 1 78 ? 5.752 6.746 -11.561 1.00 75.00 78 ASN A N 1
ATOM 635 C CA . ASN A 1 78 ? 4.884 7.328 -12.572 1.00 75.00 78 ASN A CA 1
ATOM 636 C C . ASN A 1 78 ? 3.558 7.810 -11.970 1.00 75.00 78 ASN A C 1
ATOM 638 O O . ASN A 1 78 ? 3.138 8.917 -12.278 1.00 75.00 78 ASN A O 1
ATOM 642 N N . GLU A 1 79 ? 2.898 7.046 -11.098 1.00 74.31 79 GLU A N 1
ATOM 643 C CA . GLU A 1 79 ? 1.643 7.450 -10.451 1.00 74.31 79 GLU A CA 1
ATOM 644 C C . GLU A 1 79 ? 1.834 8.675 -9.548 1.00 74.31 79 GLU A C 1
ATOM 646 O O . GLU A 1 79 ? 1.081 9.645 -9.672 1.00 74.31 79 GLU A O 1
ATOM 651 N N . VAL A 1 80 ? 2.872 8.675 -8.707 1.00 71.94 80 VAL A N 1
ATOM 652 C CA . VAL A 1 80 ? 3.241 9.815 -7.857 1.00 71.94 80 VAL A CA 1
ATOM 653 C C . VAL A 1 80 ? 3.537 11.043 -8.717 1.00 71.94 80 VAL A C 1
ATOM 655 O O . VAL A 1 80 ? 3.036 12.127 -8.432 1.00 71.94 80 VAL A O 1
ATOM 658 N N . ASN A 1 81 ? 4.276 10.887 -9.814 1.00 68.62 81 ASN A N 1
ATOM 659 C CA . ASN A 1 81 ? 4.664 12.005 -10.673 1.00 68.62 81 ASN A CA 1
ATOM 660 C C . ASN A 1 81 ? 3.527 12.502 -11.594 1.00 68.62 81 ASN A C 1
ATOM 662 O O . ASN A 1 81 ? 3.462 13.688 -11.907 1.00 68.62 81 ASN A O 1
ATOM 666 N N . THR A 1 82 ? 2.612 11.627 -12.030 1.00 57.88 82 THR A N 1
ATOM 667 C CA . THR A 1 82 ? 1.540 11.972 -12.991 1.00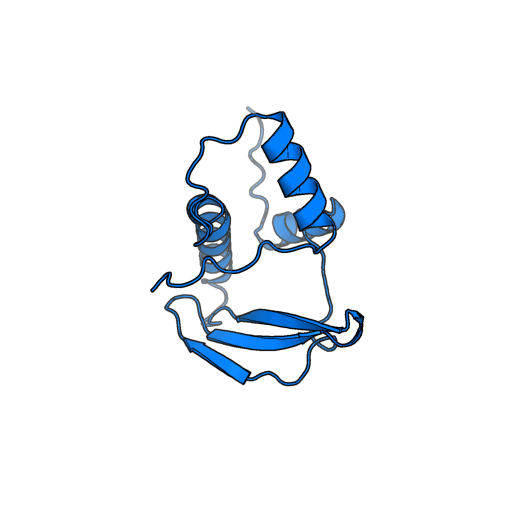 57.88 82 THR A CA 1
ATOM 668 C C . THR A 1 82 ? 0.205 12.330 -12.344 1.00 57.88 82 THR A C 1
ATOM 670 O O . THR A 1 82 ? -0.585 13.044 -12.966 1.00 57.88 82 THR A O 1
ATOM 673 N N . ARG A 1 83 ? -0.079 11.875 -11.114 1.00 53.19 83 ARG A N 1
ATOM 674 C CA . ARG A 1 83 ? -1.380 12.099 -10.449 1.00 53.19 83 ARG A CA 1
ATOM 675 C C . ARG A 1 83 ? -1.336 13.019 -9.229 1.00 53.19 83 ARG A C 1
ATOM 677 O O . ARG A 1 83 ? -2.400 13.490 -8.830 1.00 53.19 83 ARG A O 1
ATOM 684 N N . CYS A 1 84 ? -0.160 13.395 -8.711 1.00 49.38 84 CYS A N 1
ATOM 685 C CA . CYS A 1 84 ? -0.040 14.419 -7.654 1.00 49.38 84 CYS A CA 1
ATOM 686 C C . CYS A 1 84 ? -0.526 15.827 -8.062 1.00 49.38 84 CYS A C 1
ATOM 688 O O . CYS A 1 84 ? -0.563 16.722 -7.224 1.00 49.38 84 CYS A O 1
ATOM 690 N N . GLY A 1 85 ? -0.922 16.047 -9.322 1.00 46.28 85 GLY A N 1
ATOM 691 C CA . GLY A 1 85 ? -1.345 17.357 -9.831 1.00 46.28 85 GLY A CA 1
ATOM 692 C C . GLY A 1 85 ? -2.853 17.594 -9.976 1.00 46.28 85 GLY A C 1
ATOM 693 O O . GLY A 1 85 ? -3.239 18.704 -10.340 1.00 46.28 85 GLY A O 1
ATOM 694 N N . ARG A 1 86 ? -3.729 16.608 -9.732 1.00 45.59 86 ARG A N 1
ATOM 695 C CA . ARG A 1 86 ? -5.187 16.839 -9.775 1.00 45.59 86 ARG A CA 1
ATOM 696 C C . ARG A 1 86 ? -5.872 16.327 -8.514 1.00 45.59 86 ARG A C 1
ATOM 698 O O . ARG A 1 86 ? -6.334 15.187 -8.480 1.00 45.59 86 ARG A O 1
ATOM 705 N N . PRO A 1 87 ? -5.991 17.182 -7.488 1.00 40.69 87 PRO A N 1
ATOM 706 C CA . PRO A 1 87 ? -7.009 16.977 -6.480 1.00 40.69 87 PRO A CA 1
ATOM 707 C C . PRO A 1 87 ? -8.386 16.944 -7.184 1.00 40.69 87 PRO A C 1
ATOM 709 O O . PRO A 1 87 ? -8.601 17.716 -8.122 1.00 40.69 87 PRO A O 1
ATOM 712 N N . PRO A 1 88 ? -9.355 16.122 -6.741 1.00 40.03 88 PRO A N 1
ATOM 713 C CA . PRO A 1 88 ? -10.758 16.273 -7.155 1.00 40.03 88 PRO A CA 1
ATOM 714 C C . PRO A 1 88 ? -11.352 17.627 -6.713 1.00 40.03 88 PRO A C 1
ATOM 716 O O . PRO A 1 88 ? -12.458 17.996 -7.090 1.00 40.03 88 PRO A O 1
ATOM 719 N N . PHE A 1 89 ? -10.594 18.394 -5.938 1.00 45.75 89 PHE A N 1
ATOM 720 C CA . PHE A 1 89 ? -10.878 19.751 -5.526 1.00 45.75 89 PHE A CA 1
ATOM 721 C C . PHE A 1 89 ? -10.334 20.694 -6.607 1.00 45.75 89 PHE A C 1
ATOM 723 O O . PHE A 1 89 ? -9.189 21.141 -6.559 1.00 45.75 89 PHE A O 1
ATOM 730 N N . GLN A 1 90 ? -11.133 20.948 -7.644 1.00 43.56 90 GLN A N 1
ATOM 731 C CA . GLN A 1 90 ? -10.863 22.076 -8.531 1.00 43.56 90 GLN A CA 1
ATOM 732 C C . GLN A 1 90 ? -11.020 23.351 -7.699 1.00 43.56 90 GLN A C 1
ATOM 734 O O . GLN A 1 90 ? -12.140 23.744 -7.376 1.00 43.56 90 GLN A O 1
ATOM 739 N N . THR A 1 91 ? -9.917 24.007 -7.335 1.00 46.84 91 THR A N 1
ATOM 740 C CA . THR A 1 91 ? -10.008 25.396 -6.885 1.00 46.84 91 THR A CA 1
ATOM 741 C C . THR A 1 91 ? -10.307 26.227 -8.134 1.00 46.84 91 THR A C 1
ATOM 743 O O . THR A 1 91 ? -9.596 26.171 -9.137 1.00 46.84 91 THR A O 1
ATOM 746 N N . SER A 1 92 ? -11.410 26.969 -8.127 1.00 49.25 92 SER A N 1
ATOM 747 C CA . SER A 1 92 ? -11.850 27.768 -9.279 1.00 49.25 92 SER A CA 1
ATOM 748 C C . SER A 1 92 ? -11.004 29.031 -9.505 1.00 49.25 92 SER A C 1
ATOM 750 O O . SER A 1 92 ? -11.403 29.905 -10.272 1.00 49.25 92 SER A O 1
ATOM 752 N N . ALA A 1 93 ? -9.861 29.169 -8.827 1.00 50.97 93 ALA A N 1
ATOM 753 C CA . ALA A 1 93 ? -9.001 30.343 -8.899 1.00 50.97 93 ALA A CA 1
ATOM 754 C C . ALA A 1 93 ? -7.515 29.938 -8.945 1.00 50.97 93 ALA A C 1
ATOM 756 O O . ALA A 1 93 ? -7.094 29.098 -8.146 1.00 50.97 93 ALA A O 1
ATOM 757 N N . PRO A 1 94 ? -6.703 30.538 -9.839 1.00 47.81 94 PRO A N 1
ATOM 758 C CA . PRO A 1 94 ? -5.270 30.269 -9.905 1.00 47.81 94 PRO A CA 1
ATOM 759 C C . PRO A 1 94 ? -4.606 30.676 -8.576 1.00 47.81 94 PRO A C 1
ATOM 761 O O . PRO A 1 94 ? -4.719 31.840 -8.182 1.00 47.81 94 PRO A O 1
ATOM 764 N N . PRO A 1 95 ? -3.923 29.765 -7.857 1.00 54.34 95 PRO A N 1
ATOM 765 C CA . PRO A 1 95 ? -3.374 30.099 -6.551 1.00 54.34 95 PRO A CA 1
ATOM 766 C C . PRO A 1 95 ? -2.106 30.945 -6.705 1.00 54.34 95 PRO A C 1
ATOM 768 O O . PRO A 1 95 ? -1.123 30.514 -7.308 1.00 54.34 95 PRO A O 1
ATOM 771 N N . THR A 1 96 ? -2.100 32.140 -6.116 1.00 55.16 96 THR A N 1
ATOM 772 C CA . THR A 1 96 ? -0.878 32.931 -5.905 1.00 55.16 96 THR A CA 1
ATOM 773 C C . THR A 1 96 ? 0.100 32.141 -5.023 1.00 55.16 96 THR A C 1
ATOM 775 O O . THR A 1 96 ? -0.328 31.423 -4.122 1.00 55.16 96 THR A O 1
ATOM 778 N N . ALA A 1 97 ? 1.415 32.295 -5.222 1.00 55.03 97 ALA A N 1
ATOM 779 C CA . ALA A 1 97 ? 2.457 31.544 -4.501 1.00 55.03 97 ALA A CA 1
ATOM 780 C C . ALA A 1 97 ? 2.298 31.521 -2.960 1.00 55.03 97 ALA A C 1
ATOM 782 O O . ALA A 1 97 ? 2.572 30.506 -2.327 1.00 55.03 97 ALA A O 1
ATOM 783 N N . MET A 1 98 ? 1.780 32.599 -2.355 1.00 50.53 98 MET A N 1
ATOM 784 C CA . MET A 1 98 ? 1.477 32.659 -0.915 1.00 50.53 98 MET A CA 1
ATOM 785 C C . MET A 1 98 ? 0.388 31.666 -0.476 1.00 50.53 98 MET A C 1
ATOM 787 O O . MET A 1 98 ? 0.480 31.086 0.601 1.00 50.53 98 MET A O 1
ATOM 791 N N . SER A 1 99 ? -0.619 31.437 -1.322 1.00 61.81 99 SER A N 1
ATOM 792 C CA . SER A 1 99 ? -1.702 30.482 -1.069 1.00 61.81 99 SER A CA 1
ATOM 793 C C . SER A 1 99 ? -1.215 29.035 -1.196 1.00 61.81 99 SER A C 1
ATOM 795 O O . SER A 1 99 ? -1.578 28.209 -0.366 1.00 61.81 99 SER A O 1
ATOM 797 N N . GLN A 1 100 ? -0.327 28.746 -2.156 1.00 57.53 100 GLN A N 1
ATOM 798 C CA . GLN A 1 100 ? 0.290 27.419 -2.324 1.00 57.53 100 GLN A CA 1
ATOM 799 C C . GLN A 1 100 ? 1.047 26.980 -1.060 1.00 57.53 100 GLN A C 1
ATOM 801 O O . GLN A 1 100 ? 0.854 25.866 -0.577 1.00 57.53 100 GLN A O 1
ATOM 806 N N . ILE A 1 101 ? 1.871 27.871 -0.492 1.00 58.91 101 ILE A N 1
ATOM 807 C CA . ILE A 1 101 ? 2.665 27.586 0.716 1.00 58.91 101 ILE A CA 1
ATOM 808 C C . ILE A 1 101 ? 1.751 27.317 1.917 1.00 58.91 101 ILE A C 1
ATOM 810 O O . ILE A 1 101 ? 1.974 26.370 2.673 1.00 58.91 101 ILE A O 1
ATOM 814 N N . GLN A 1 102 ? 0.694 28.117 2.080 1.00 65.69 102 GLN A N 1
ATOM 815 C CA . GLN A 1 102 ? -0.280 27.932 3.157 1.00 65.69 102 GLN A CA 1
ATOM 816 C C . GLN A 1 102 ? -1.039 26.608 3.033 1.00 65.69 102 GLN A C 1
ATOM 818 O O . GLN A 1 102 ? -1.222 25.920 4.034 1.00 65.69 102 GLN A O 1
ATOM 823 N N . ILE A 1 103 ? -1.438 26.225 1.820 1.00 63.16 103 ILE A N 1
ATOM 824 C CA . ILE A 1 103 ? -2.117 24.950 1.560 1.00 63.16 103 ILE A CA 1
ATOM 825 C C . ILE A 1 103 ? -1.179 23.774 1.854 1.00 63.16 103 ILE A C 1
ATOM 827 O O . ILE A 1 103 ? -1.559 22.869 2.595 1.00 63.16 103 ILE A O 1
ATOM 831 N N . ALA A 1 104 ? 0.061 23.808 1.358 1.00 53.62 104 ALA A N 1
ATOM 832 C CA . ALA A 1 104 ? 1.049 22.758 1.611 1.00 53.62 104 ALA A CA 1
ATOM 833 C C . ALA A 1 104 ? 1.320 22.571 3.113 1.00 53.62 104 ALA A C 1
ATOM 835 O O . ALA A 1 104 ? 1.351 21.441 3.595 1.00 53.62 104 ALA A O 1
ATOM 836 N N . THR A 1 105 ? 1.426 23.677 3.856 1.00 63.94 105 THR A N 1
ATOM 837 C CA . THR A 1 105 ? 1.623 23.665 5.316 1.00 63.94 105 THR A CA 1
ATOM 838 C C . THR A 1 105 ? 0.427 23.049 6.051 1.00 63.94 105 THR A C 1
ATOM 840 O O . THR A 1 105 ? 0.586 22.310 7.017 1.00 63.94 105 THR A O 1
ATOM 843 N N . ARG A 1 106 ? -0.801 23.324 5.602 1.00 68.06 106 ARG A N 1
ATOM 844 C CA . ARG A 1 106 ? -2.013 22.751 6.207 1.00 68.06 106 ARG A CA 1
ATOM 845 C C . ARG A 1 106 ? -2.116 21.250 5.938 1.00 68.06 106 ARG A C 1
ATOM 847 O O . ARG A 1 106 ? -2.338 20.481 6.870 1.00 68.06 106 ARG A O 1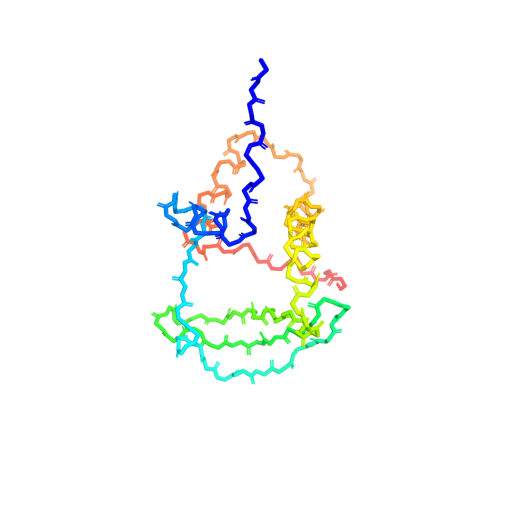
ATOM 854 N N . ILE A 1 107 ? -1.829 20.826 4.706 1.00 67.81 107 ILE A N 1
ATOM 855 C CA . ILE A 1 107 ? -1.803 19.408 4.321 1.00 67.81 107 ILE A CA 1
ATOM 856 C C . ILE A 1 107 ? -0.722 18.644 5.096 1.00 67.81 107 ILE A C 1
ATOM 858 O O . ILE A 1 107 ? -1.002 17.555 5.597 1.00 67.81 107 ILE A O 1
ATOM 862 N N . SER A 1 108 ? 0.485 19.203 5.251 1.00 57.12 108 SER A N 1
ATOM 863 C CA . SER A 1 108 ? 1.548 18.568 6.048 1.00 57.12 108 SER A CA 1
ATOM 864 C C . SER A 1 108 ? 1.164 18.419 7.520 1.00 57.12 108 SER A C 1
ATOM 866 O O . SER A 1 108 ? 1.580 17.467 8.175 1.00 57.12 108 SER A O 1
ATOM 868 N N . ASN A 1 109 ? 0.319 19.320 8.022 1.00 62.19 109 ASN A N 1
ATOM 869 C CA . ASN A 1 109 ? -0.231 19.262 9.376 1.00 62.19 109 ASN A CA 1
ATOM 870 C C . ASN A 1 109 ? -1.454 18.333 9.490 1.00 62.19 109 ASN A C 1
ATOM 872 O O . ASN A 1 109 ? -2.037 18.212 10.566 1.00 62.19 109 ASN A O 1
ATOM 876 N N . GLY A 1 110 ? -1.842 17.658 8.404 1.00 52.50 110 GLY A N 1
ATOM 877 C CA . GLY A 1 110 ? -2.983 16.745 8.368 1.00 52.50 110 GLY A CA 1
ATOM 878 C C . GLY A 1 110 ? -4.340 17.436 8.224 1.00 52.50 110 GLY A C 1
ATOM 879 O O . GLY A 1 110 ? -5.368 16.761 8.281 1.00 52.50 1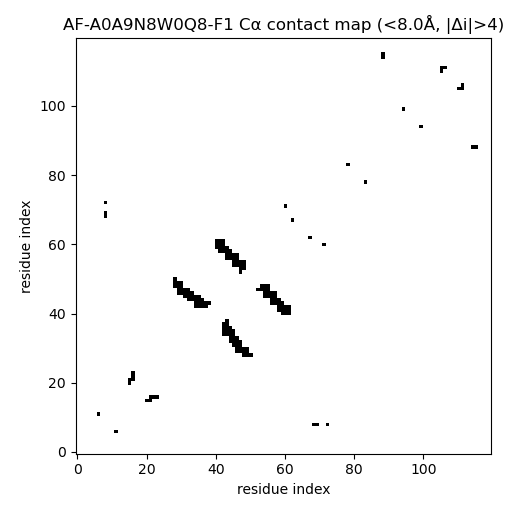10 GLY A O 1
ATOM 880 N N . GLU A 1 111 ? -4.374 18.754 8.011 1.00 62.31 111 GLU A N 1
ATOM 881 C CA . GLU A 1 111 ? -5.600 19.472 7.673 1.00 62.31 111 GLU A CA 1
ATOM 882 C C . GLU A 1 111 ? -5.920 19.259 6.191 1.00 62.31 111 GLU A C 1
ATOM 884 O O . GLU A 1 111 ? -5.160 19.656 5.304 1.00 62.31 111 GLU A O 1
ATOM 889 N N . ARG A 1 112 ? -7.063 18.631 5.909 1.00 61.22 112 ARG A N 1
ATOM 890 C CA . ARG A 1 112 ? -7.524 18.369 4.543 1.00 61.22 112 ARG A CA 1
ATOM 891 C C . ARG A 1 112 ? -8.661 19.317 4.180 1.00 61.22 112 ARG A C 1
ATOM 893 O O . ARG A 1 112 ? -9.519 19.594 5.013 1.00 61.22 112 ARG A O 1
ATOM 900 N N . GLU A 1 113 ? -8.673 19.801 2.941 1.00 62.66 113 GLU A N 1
ATOM 901 C CA . GLU A 1 113 ? -9.809 20.573 2.432 1.00 62.66 113 GLU A CA 1
ATOM 902 C C . GLU A 1 113 ? -11.062 19.696 2.321 1.00 62.66 113 GLU A C 1
ATOM 904 O O . GLU A 1 113 ? -10.978 18.494 2.039 1.00 62.66 113 GLU A O 1
ATOM 909 N N . GLU A 1 114 ? -12.226 20.296 2.573 1.00 61.16 114 GLU A N 1
ATOM 910 C CA . GLU A 1 114 ? -13.497 19.586 2.489 1.00 61.16 114 GLU A CA 1
ATOM 911 C C . GLU A 1 114 ? -13.867 19.255 1.034 1.00 61.16 114 GLU A C 1
ATOM 913 O O . GLU A 1 114 ? -13.553 20.028 0.123 1.00 61.16 114 GLU A O 1
ATOM 918 N N . PRO A 1 115 ? -14.548 18.116 0.789 1.00 51.22 115 PRO A N 1
ATOM 919 C CA . PRO A 1 115 ? -15.122 17.791 -0.516 1.00 51.22 115 PRO A CA 1
ATOM 920 C C . PRO A 1 115 ? -15.969 18.940 -1.050 1.00 51.22 115 PRO A C 1
ATOM 922 O O . PRO A 1 115 ? -16.814 19.483 -0.337 1.00 51.22 115 PRO A O 1
ATOM 925 N N . VAL A 1 116 ? -15.782 19.283 -2.326 1.00 58.91 116 VAL A N 1
ATOM 926 C CA . VAL A 1 116 ? -16.693 20.208 -3.001 1.00 58.91 116 VAL A CA 1
ATOM 927 C C . VAL A 1 116 ? -18.062 19.537 -3.066 1.00 58.91 116 VAL A C 1
ATOM 929 O O . VAL A 1 116 ? -18.209 18.441 -3.611 1.00 58.91 116 VAL A O 1
ATOM 932 N N . LYS A 1 117 ? -19.052 20.189 -2.456 1.00 47.03 117 LYS A N 1
ATOM 933 C CA . LYS A 1 117 ? -20.439 19.730 -2.442 1.00 47.03 117 LYS A CA 1
ATOM 934 C C . LYS A 1 117 ? -20.937 19.617 -3.889 1.00 47.03 117 LYS A C 1
ATOM 936 O O . LYS A 1 117 ? -20.730 20.539 -4.670 1.00 47.03 117 LYS A O 1
ATOM 941 N N . ASP A 1 118 ? -21.559 18.487 -4.221 1.00 52.38 118 ASP A N 1
ATOM 942 C CA . ASP A 1 118 ? -22.127 18.176 -5.545 1.00 52.38 118 ASP A CA 1
ATOM 943 C C . ASP A 1 118 ? -21.116 17.916 -6.685 1.00 52.38 118 ASP A C 1
ATOM 945 O O . ASP A 1 118 ? -21.485 17.934 -7.861 1.00 52.38 118 ASP A O 1
ATOM 949 N N . SER A 1 119 ? -19.856 17.601 -6.363 1.00 39.91 119 SER A N 1
ATOM 950 C CA . SER A 1 119 ? -18.960 16.948 -7.330 1.00 39.91 119 SER A CA 1
ATOM 951 C C . SER A 1 119 ? -19.377 15.479 -7.541 1.00 39.91 119 SER A C 1
ATOM 953 O O . SER A 1 119 ? -19.646 14.805 -6.544 1.00 39.91 119 SER A O 1
ATOM 955 N N . PRO A 1 120 ? -19.453 14.988 -8.797 1.00 48.00 120 PRO A N 1
ATOM 956 C CA . PRO A 1 120 ? -19.856 13.613 -9.100 1.00 48.00 120 PRO A CA 1
ATOM 957 C C . PRO A 1 120 ? -18.903 12.553 -8.536 1.00 48.00 120 PRO A C 1
ATOM 959 O O . PRO A 1 120 ? -17.687 12.838 -8.419 1.00 48.00 120 PRO A O 1
#

Sequence (120 aa):
MPETTMISASHWLENAIDQEYLNFHDFDKFSDLVPVGDGPLGKVYRAQWQIRGMVVALKSWIDETSKEEKRILDEFMNEVNTRCGRPPFQTSAPPTAMSQIQIATRISNGEREEPVKDSP

Mean predicted aligned error: 14.43 Å

Foldseek 3Di:
DPPPPPQPLVNVVVVCVVVVVDPDDDPVQWDPWAWDDADPQGTWTWTQRPVVRDIDIDGDGDDDDDVCSVVNSVVVVVCCVVVVPDDLDPPVDDDDPVRVVVQVVCVVVVNDDDDDPPRD